Protein AF-A0A8C7WWB5-F1 (afdb_monomer_lite)

pLDDT: mean 74.17, std 16.24, range [37.16, 93.19]

Secondary structure (DSSP, 8-state):
-HHHHHHHHHHHHHHHHHHTT---------PPPPPPB-S-HHHHHHHHHHHHHHHHH-TTT--SHHHHHHHHHHTB-TTHHHHHHHS-TTTHHHHHHHTT--

Structure (mmCIF, N/CA/C/O backbone):
data_AF-A0A8C7WWB5-F1
#
_entry.id   AF-A0A8C7WWB5-F1
#
loop_
_atom_site.group_PDB
_atom_site.id
_atom_site.type_symbol
_atom_site.label_atom_id
_atom_site.label_alt_id
_atom_site.label_comp_id
_atom_site.label_asym_id
_atom_site.label_entity_id
_atom_site.label_seq_id
_atom_site.pdbx_PDB_ins_code
_atom_site.Cartn_x
_atom_site.Cartn_y
_atom_site.Cartn_z
_atom_site.occupancy
_atom_site.B_iso_or_equiv
_atom_site.auth_seq_id
_atom_site.auth_comp_id
_atom_site.auth_asym_id
_atom_site.auth_atom_id
_atom_site.pdbx_PDB_model_num
ATOM 1 N N . MET A 1 1 ? -37.464 -10.534 48.872 1.00 60.44 1 MET A N 1
ATOM 2 C CA . MET A 1 1 ? -36.046 -10.097 48.835 1.00 60.44 1 MET A CA 1
ATOM 3 C C . MET A 1 1 ? -35.096 -11.076 48.127 1.00 60.44 1 MET A C 1
ATOM 5 O O . MET A 1 1 ? -34.236 -10.594 47.408 1.00 60.44 1 MET A O 1
ATOM 9 N N . ARG A 1 2 ? -35.239 -12.413 48.230 1.00 60.88 2 ARG A N 1
ATOM 10 C CA . ARG A 1 2 ? -34.311 -13.377 47.576 1.00 60.88 2 ARG A CA 1
ATOM 11 C C . ARG A 1 2 ? -34.266 -13.339 46.037 1.00 60.88 2 ARG A C 1
ATOM 13 O O . ARG A 1 2 ? -33.195 -13.498 45.470 1.00 60.88 2 ARG A O 1
ATOM 20 N N . GLY A 1 3 ? -35.393 -13.101 45.361 1.00 67.06 3 GLY A N 1
ATOM 21 C CA . GLY A 1 3 ? -35.435 -13.086 43.888 1.00 67.06 3 GLY A CA 1
ATOM 22 C C . GLY A 1 3 ? -34.669 -11.923 43.244 1.00 67.06 3 GLY A C 1
ATOM 23 O O . GLY A 1 3 ? -34.149 -12.061 42.143 1.00 67.06 3 GLY A O 1
ATOM 24 N N . PHE A 1 4 ? -34.540 -10.799 43.954 1.00 71.19 4 PHE A N 1
ATOM 25 C CA . PHE A 1 4 ? -33.866 -9.604 43.441 1.00 71.19 4 PHE A CA 1
ATOM 26 C C . PHE A 1 4 ? -32.343 -9.800 43.351 1.00 71.19 4 PHE A C 1
ATOM 28 O O . PHE A 1 4 ? -31.716 -9.419 42.367 1.00 71.19 4 PHE A O 1
ATOM 35 N N . VAL A 1 5 ? -31.763 -10.478 44.346 1.00 76.88 5 VAL A N 1
ATOM 36 C CA . VAL A 1 5 ? -30.324 -10.784 44.404 1.00 76.88 5 VAL A CA 1
ATOM 37 C C . VAL A 1 5 ? -29.920 -11.762 43.296 1.00 76.88 5 VAL A C 1
ATOM 39 O O . VAL A 1 5 ? -28.905 -11.562 42.638 1.00 76.88 5 VAL A O 1
ATOM 42 N N . SER A 1 6 ? -30.757 -12.765 43.010 1.00 81.75 6 SER A N 1
ATOM 43 C CA . SER A 1 6 ? -30.505 -13.728 41.929 1.00 81.75 6 SER A CA 1
ATOM 44 C C . SER A 1 6 ? -30.537 -13.082 40.537 1.00 81.75 6 SER A C 1
ATOM 46 O O . SER A 1 6 ? -29.740 -13.453 39.678 1.00 81.75 6 SER A O 1
ATOM 48 N N . GLY A 1 7 ? -31.426 -12.106 40.311 1.00 85.00 7 GLY A N 1
ATOM 49 C CA . GLY A 1 7 ? -31.510 -11.383 39.036 1.00 85.00 7 GLY A CA 1
ATOM 50 C C . GLY A 1 7 ? -30.290 -10.496 38.769 1.00 85.00 7 GLY A C 1
ATOM 51 O O . GLY A 1 7 ? -29.777 -10.464 37.652 1.00 85.00 7 GLY A O 1
ATOM 52 N N . MET A 1 8 ? -29.777 -9.834 39.811 1.00 89.12 8 MET A N 1
ATOM 53 C CA . MET A 1 8 ? -28.539 -9.045 39.744 1.00 89.12 8 MET A CA 1
ATOM 54 C C . MET A 1 8 ? -27.314 -9.922 39.448 1.00 89.12 8 MET A C 1
ATOM 56 O O . MET A 1 8 ? -26.496 -9.562 38.605 1.00 89.12 8 MET A O 1
ATOM 60 N N . GLN A 1 9 ? -27.227 -11.101 40.074 1.00 84.88 9 GLN A N 1
ATOM 61 C CA . GLN A 1 9 ? -26.142 -12.060 39.838 1.00 84.88 9 GLN A CA 1
ATOM 62 C C . GLN A 1 9 ? -26.129 -12.555 38.384 1.00 84.88 9 GLN A C 1
ATOM 64 O O . GLN A 1 9 ? -25.079 -12.653 37.753 1.00 84.88 9 GLN A O 1
ATOM 69 N N . GLN A 1 10 ? -27.314 -12.825 37.831 1.00 90.88 10 GLN A N 1
ATOM 70 C CA . GLN A 1 10 ? -27.466 -13.267 36.449 1.00 90.88 10 GLN A CA 1
ATOM 71 C C . GLN A 1 10 ? -27.108 -12.161 35.445 1.00 90.88 10 GLN A C 1
ATOM 73 O O . GLN A 1 10 ? -26.539 -12.443 34.393 1.00 90.88 10 GLN A O 1
ATOM 78 N N . LEU A 1 11 ? -27.413 -10.898 35.759 1.00 87.00 11 LEU A N 1
ATOM 79 C CA . LEU A 1 11 ? -26.985 -9.755 34.948 1.00 87.00 11 LEU A CA 1
ATOM 80 C C . LEU A 1 11 ? -25.463 -9.592 34.956 1.00 87.00 11 LEU A C 1
ATOM 82 O O . LEU A 1 11 ? -24.880 -9.383 33.896 1.00 87.00 11 LEU A O 1
ATOM 86 N N . GLN A 1 12 ? -24.825 -9.739 36.118 1.00 85.62 12 GLN A N 1
ATOM 87 C CA . GLN A 1 12 ? -23.366 -9.681 36.231 1.00 85.62 12 GLN A CA 1
ATOM 88 C C . GLN A 1 12 ? -22.680 -10.788 35.423 1.00 85.62 12 GLN A C 1
ATOM 90 O O . GLN A 1 12 ? -21.731 -10.497 34.702 1.00 85.62 12 GLN A O 1
ATOM 95 N N . ASP A 1 13 ? -23.193 -12.021 35.468 1.00 89.50 13 ASP A N 1
ATOM 96 C CA . ASP A 1 13 ? -22.669 -13.137 34.664 1.00 89.50 13 ASP A CA 1
ATOM 97 C C . ASP A 1 13 ? -22.825 -12.893 33.152 1.00 89.50 13 ASP A C 1
ATOM 99 O O . ASP A 1 13 ? -21.940 -13.180 32.348 1.00 89.50 13 ASP A O 1
ATOM 103 N N . ARG A 1 14 ? -23.941 -12.287 32.735 1.00 85.69 14 ARG A N 1
ATOM 104 C CA . ARG A 1 14 ? -24.141 -11.931 31.324 1.00 85.69 14 ARG A CA 1
ATOM 105 C C . ARG A 1 14 ? -23.202 -10.822 30.858 1.00 85.69 14 ARG A C 1
ATOM 107 O O . ARG A 1 14 ? -22.730 -10.892 29.726 1.00 85.69 14 ARG A O 1
ATOM 114 N N . LEU A 1 15 ? -22.946 -9.816 31.695 1.00 82.88 15 LEU A N 1
ATOM 115 C CA . LEU A 1 15 ? -22.024 -8.726 31.371 1.00 82.88 15 LEU A CA 1
ATOM 116 C C . LEU A 1 15 ? -20.577 -9.222 31.303 1.00 82.88 15 LEU A C 1
ATOM 118 O O . LEU A 1 15 ? -19.899 -8.928 30.325 1.00 82.88 15 LEU A O 1
ATOM 122 N N . SER A 1 16 ? -20.137 -10.054 32.249 1.00 83.12 16 SER A N 1
ATOM 123 C CA . SER A 1 16 ? -18.782 -10.620 32.236 1.00 83.12 16 SER A CA 1
ATOM 124 C C . SER A 1 16 ? -18.533 -11.520 31.021 1.00 83.12 16 SER A C 1
ATOM 126 O O . SER A 1 16 ? -17.459 -11.478 30.419 1.00 83.12 16 SER A O 1
ATOM 128 N N . ARG A 1 17 ? -19.544 -12.293 30.598 1.00 78.75 17 ARG A N 1
ATOM 129 C CA . ARG A 1 17 ? -19.480 -13.084 29.361 1.00 78.75 17 ARG A CA 1
ATOM 130 C C . ARG A 1 17 ? -19.419 -12.219 28.110 1.00 78.75 17 ARG A C 1
ATOM 132 O O . ARG A 1 17 ? -18.773 -12.630 27.155 1.00 78.75 17 ARG A O 1
ATOM 139 N N . LEU A 1 18 ? -20.075 -11.059 28.094 1.00 74.00 18 LEU A N 1
ATOM 140 C CA . LEU A 1 18 ? -19.958 -10.115 26.984 1.00 74.00 18 LEU A CA 1
ATOM 141 C C . LEU A 1 18 ? -18.563 -9.494 26.961 1.00 74.00 18 LEU A C 1
ATOM 143 O O . LEU A 1 18 ? -17.915 -9.559 25.926 1.00 74.00 18 LEU A O 1
ATOM 147 N N . GLU A 1 19 ? -18.054 -9.013 28.098 1.00 72.00 19 GLU A N 1
ATOM 148 C CA . GLU A 1 19 ? -16.706 -8.437 28.216 1.00 72.00 19 GLU A CA 1
ATOM 149 C C . GLU A 1 19 ? -15.602 -9.401 27.740 1.00 72.00 19 GLU A C 1
ATOM 151 O O . GLU A 1 19 ? -14.668 -8.976 27.063 1.00 72.00 19 GLU A O 1
ATOM 156 N N . HIS A 1 20 ? -15.744 -10.709 27.988 1.00 63.50 20 HIS A N 1
ATOM 157 C CA . HIS A 1 20 ? -14.803 -11.736 27.513 1.00 63.50 20 HIS A CA 1
ATOM 158 C C . HIS A 1 20 ? -14.891 -12.073 26.012 1.00 63.50 20 HIS A C 1
ATOM 160 O O . HIS A 1 20 ? -14.013 -12.760 25.495 1.00 63.50 20 HIS A O 1
ATOM 166 N N . VAL A 1 21 ? -15.922 -11.619 25.294 1.00 59.44 21 VAL A N 1
ATOM 167 C CA . VAL A 1 21 ? -16.100 -11.890 23.852 1.00 59.44 21 VAL A CA 1
ATOM 168 C C . VAL A 1 21 ? -15.423 -10.818 22.976 1.00 59.44 21 VAL A C 1
ATOM 170 O O . VAL A 1 21 ? -15.315 -10.987 21.763 1.00 59.44 21 VAL A O 1
ATOM 173 N N . HIS A 1 22 ? -14.898 -9.735 23.563 1.00 55.75 22 HIS A N 1
ATOM 174 C CA . HIS A 1 22 ? -14.409 -8.567 22.815 1.00 55.75 22 HIS A CA 1
ATOM 175 C C . HIS A 1 22 ? -12.935 -8.581 22.390 1.00 55.75 22 HIS A C 1
ATOM 177 O O . HIS A 1 22 ? -12.472 -7.602 21.811 1.00 55.75 22 HIS A O 1
ATOM 183 N N . SER A 1 23 ? -12.199 -9.674 22.565 1.00 53.03 23 SER A N 1
ATOM 184 C CA . SER A 1 23 ? -10.898 -9.846 21.908 1.00 53.03 23 SER A CA 1
ATOM 185 C C . SER A 1 23 ? -11.023 -10.784 20.712 1.00 53.03 23 SER A C 1
ATOM 187 O O . SER A 1 23 ? -10.335 -11.798 20.613 1.00 53.03 23 SER A O 1
ATOM 189 N N . SER A 1 24 ? -11.907 -10.453 19.762 1.00 52.66 24 SER A N 1
ATOM 190 C CA . SER A 1 24 ? -11.788 -11.052 18.432 1.00 52.66 24 SER A CA 1
ATOM 191 C C . SER A 1 24 ? -10.376 -10.737 17.929 1.00 52.66 24 SER A C 1
ATOM 193 O O . SER A 1 24 ? -10.053 -9.546 17.851 1.00 52.66 24 SER A O 1
ATOM 195 N N . PRO A 1 25 ? -9.526 -11.736 17.623 1.00 56.50 25 PRO A N 1
ATOM 196 C CA . PRO A 1 25 ? -8.205 -11.456 17.091 1.00 56.50 25 PRO A CA 1
ATOM 197 C C . PRO A 1 25 ? -8.399 -10.598 15.850 1.00 56.50 25 PRO A C 1
ATOM 199 O O . PRO A 1 25 ? -9.181 -10.953 14.961 1.00 56.50 25 PRO A O 1
ATOM 202 N N . THR A 1 26 ? -7.751 -9.435 15.829 1.00 59.03 26 THR A N 1
ATOM 203 C CA . THR A 1 26 ? -7.706 -8.572 14.655 1.00 59.03 26 THR A CA 1
ATOM 204 C C . THR A 1 26 ? -7.249 -9.462 13.509 1.00 59.03 26 THR A C 1
ATOM 206 O O . THR A 1 26 ? -6.141 -9.996 13.549 1.00 59.03 26 THR A O 1
ATOM 209 N N . ARG A 1 27 ? -8.153 -9.765 12.569 1.00 61.44 27 ARG A N 1
ATOM 210 C CA . ARG A 1 27 ? -7.890 -10.734 11.501 1.00 61.44 27 ARG A CA 1
ATOM 211 C C . ARG A 1 27 ? -6.858 -10.125 10.564 1.00 61.44 27 ARG A C 1
ATOM 213 O O . ARG A 1 27 ? -7.223 -9.443 9.618 1.00 61.44 27 ARG A O 1
ATOM 220 N N . HIS A 1 28 ? -5.588 -10.355 10.868 1.00 66.56 28 HIS A N 1
ATOM 221 C CA . HIS A 1 28 ? -4.490 -9.999 9.995 1.00 66.56 28 HIS A CA 1
ATOM 222 C C . HIS A 1 28 ? -4.434 -11.016 8.857 1.00 66.56 28 HIS A C 1
ATOM 224 O O . HIS A 1 28 ? -4.270 -12.219 9.084 1.00 66.56 28 HIS A O 1
ATOM 230 N N . THR A 1 29 ? -4.602 -10.541 7.629 1.00 77.69 29 THR A N 1
ATOM 231 C CA . THR A 1 29 ? -4.436 -11.373 6.441 1.00 77.69 29 THR A CA 1
ATOM 232 C C . THR A 1 29 ? -2.966 -11.332 6.055 1.00 77.69 29 THR A C 1
ATOM 234 O O . THR A 1 29 ? -2.449 -10.288 5.657 1.00 77.69 29 THR A O 1
ATOM 237 N N . GLN A 1 30 ? -2.279 -12.472 6.168 1.00 76.19 30 GLN A N 1
ATOM 238 C CA . GLN A 1 30 ? -0.903 -12.590 5.690 1.00 76.19 30 GLN A CA 1
ATOM 239 C C . GLN A 1 30 ? -0.886 -12.565 4.160 1.00 76.19 30 GLN A C 1
ATOM 241 O O . GLN A 1 30 ? 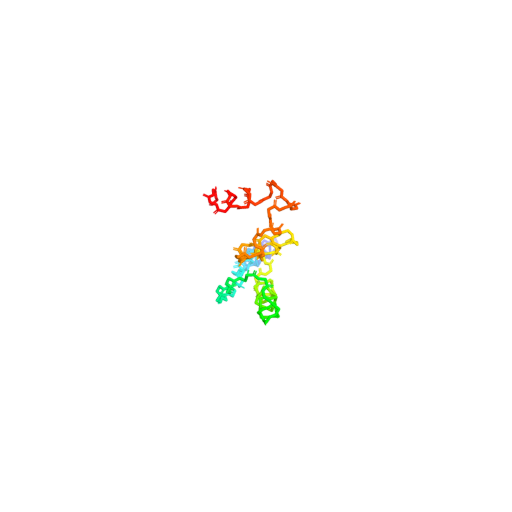-1.127 -13.571 3.496 1.00 76.19 30 GLN A O 1
ATOM 246 N N . LEU A 1 31 ? -0.625 -11.384 3.609 1.00 80.50 31 LEU A N 1
ATOM 247 C CA . LEU A 1 31 ? -0.360 -11.181 2.192 1.00 80.50 31 LEU A CA 1
ATOM 248 C C . LEU A 1 31 ? 1.142 -11.335 1.924 1.00 80.50 31 LEU A C 1
ATOM 250 O O . LEU A 1 31 ? 1.972 -11.044 2.787 1.00 80.50 31 LEU A O 1
ATOM 254 N N . GLY A 1 32 ? 1.500 -11.764 0.712 1.00 78.81 32 GLY A N 1
ATOM 255 C CA . GLY A 1 32 ? 2.894 -11.760 0.267 1.00 78.81 32 GLY A CA 1
ATOM 256 C C . GLY A 1 32 ? 3.495 -10.352 0.327 1.00 78.81 32 GLY A C 1
ATOM 257 O O . GLY A 1 32 ? 2.789 -9.354 0.159 1.00 78.81 32 GLY A O 1
ATOM 258 N N . HIS A 1 33 ? 4.800 -10.266 0.582 1.00 74.81 33 HIS A N 1
ATOM 259 C CA . HIS A 1 33 ? 5.510 -8.989 0.610 1.00 74.81 33 HIS A CA 1
ATOM 260 C C . HIS A 1 33 ? 5.456 -8.336 -0.787 1.00 74.81 33 HIS A C 1
ATOM 262 O O . HIS A 1 33 ? 5.685 -9.043 -1.772 1.00 74.81 33 HIS A O 1
ATOM 268 N N . PRO A 1 34 ? 5.149 -7.029 -0.901 1.00 80.25 34 PRO A N 1
ATOM 269 C CA . PRO A 1 34 ? 5.248 -6.320 -2.169 1.00 80.25 34 PRO A CA 1
ATOM 270 C C . PRO A 1 34 ? 6.637 -6.479 -2.792 1.00 80.25 34 PRO A C 1
ATOM 272 O O . PRO A 1 34 ? 7.651 -6.537 -2.092 1.00 80.25 34 PRO A O 1
ATOM 275 N N . GLU A 1 35 ? 6.691 -6.523 -4.118 1.00 82.56 35 GLU A N 1
ATOM 276 C CA . GLU A 1 35 ? 7.960 -6.527 -4.836 1.00 82.56 35 GLU A CA 1
ATOM 277 C C . GLU A 1 35 ? 8.660 -5.165 -4.706 1.00 82.56 35 GLU A C 1
ATOM 279 O O . GLU A 1 35 ? 8.025 -4.113 -4.577 1.00 82.56 35 GLU A O 1
ATOM 284 N N . SER A 1 36 ? 9.993 -5.181 -4.717 1.00 84.25 36 SER A N 1
ATOM 285 C CA . SER A 1 36 ? 10.791 -3.956 -4.724 1.00 84.25 36 SER A CA 1
ATOM 286 C C . SER A 1 36 ? 10.516 -3.142 -5.991 1.00 84.25 36 SER A C 1
ATOM 288 O O . SER A 1 36 ? 10.705 -3.642 -7.093 1.00 84.25 36 SER A O 1
ATOM 290 N N . PHE A 1 37 ? 10.144 -1.869 -5.844 1.00 84.00 37 PHE A N 1
ATOM 291 C CA . PHE A 1 37 ? 9.743 -1.007 -6.958 1.00 84.00 37 PHE A CA 1
ATOM 292 C C . PHE A 1 37 ? 10.800 0.058 -7.265 1.00 84.00 37 PHE A C 1
ATOM 294 O O . PHE A 1 37 ? 11.072 0.940 -6.449 1.00 84.00 37 PHE A O 1
ATOM 301 N N . ASP A 1 38 ? 11.417 0.005 -8.443 1.00 83.44 38 ASP A N 1
ATOM 302 C CA . ASP A 1 38 ? 12.522 0.896 -8.819 1.00 83.44 38 ASP A CA 1
ATOM 303 C C . ASP A 1 38 ? 12.075 2.227 -9.463 1.00 83.44 38 ASP A C 1
ATOM 305 O O . ASP A 1 38 ? 12.898 3.140 -9.637 1.00 83.44 38 ASP A O 1
ATOM 309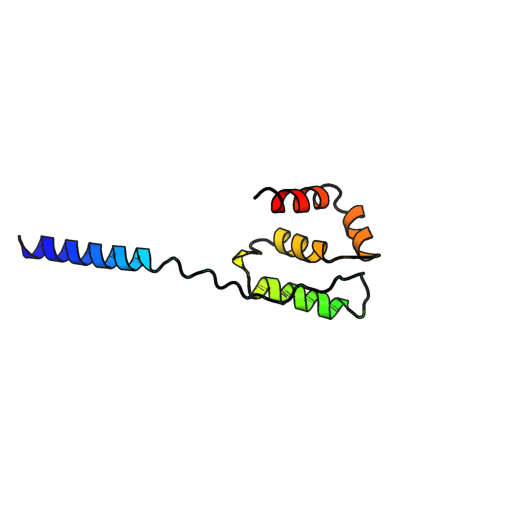 N N . GLY A 1 39 ? 10.776 2.353 -9.765 1.00 79.25 39 GLY A N 1
ATOM 310 C CA . GLY A 1 39 ? 10.163 3.509 -10.418 1.00 79.25 39 GLY A CA 1
ATOM 311 C C . GLY A 1 39 ? 9.784 3.310 -11.893 1.00 79.25 39 GLY A C 1
ATOM 312 O O . GLY A 1 39 ? 9.462 4.301 -12.550 1.00 79.25 39 GLY A O 1
ATOM 313 N N . THR A 1 40 ? 9.840 2.094 -12.446 1.00 82.25 40 THR A N 1
ATOM 314 C CA . THR A 1 40 ? 9.392 1.798 -13.822 1.00 82.25 40 THR A CA 1
ATOM 315 C C . THR A 1 40 ? 7.884 2.012 -14.012 1.00 82.25 40 THR A C 1
ATOM 317 O O . THR A 1 40 ? 7.059 1.778 -13.132 1.00 82.25 40 THR A O 1
ATOM 320 N N . ALA A 1 41 ? 7.480 2.458 -15.205 1.00 81.12 41 ALA A N 1
ATOM 321 C CA . ALA A 1 41 ? 6.058 2.609 -15.529 1.00 81.12 41 ALA A CA 1
ATOM 322 C C . ALA A 1 41 ? 5.336 1.255 -15.670 1.00 81.12 41 ALA A C 1
ATOM 324 O O . ALA A 1 41 ? 4.126 1.180 -15.453 1.00 81.12 41 ALA A O 1
ATOM 325 N N . GLU A 1 42 ? 6.081 0.211 -16.036 1.00 83.56 42 GLU A N 1
ATOM 326 C CA . GLU A 1 42 ? 5.594 -1.157 -16.221 1.00 83.56 42 GLU A CA 1
ATOM 327 C C . GLU A 1 42 ? 5.053 -1.739 -14.908 1.00 83.56 42 GLU A C 1
ATOM 329 O O . GLU A 1 42 ? 3.905 -2.184 -14.862 1.00 83.56 42 GLU A O 1
ATOM 334 N N . ASP A 1 43 ? 5.805 -1.579 -13.814 1.00 82.69 43 ASP A N 1
ATOM 335 C CA . ASP A 1 43 ? 5.483 -2.200 -12.523 1.00 82.69 43 ASP A CA 1
ATOM 336 C C . ASP A 1 43 ? 4.657 -1.297 -11.596 1.00 82.69 43 ASP A C 1
ATOM 338 O O . ASP A 1 43 ? 4.117 -1.748 -10.585 1.00 82.69 43 ASP A O 1
ATOM 342 N N . CYS A 1 44 ? 4.493 -0.017 -11.951 1.00 86.06 44 CYS A N 1
ATOM 343 C CA . CYS A 1 44 ? 3.814 0.986 -11.127 1.00 86.06 44 CYS A CA 1
ATOM 344 C C . CYS A 1 44 ? 2.394 0.559 -10.711 1.00 86.06 44 CYS A C 1
ATOM 346 O O . CYS A 1 44 ? 2.014 0.667 -9.542 1.00 86.06 44 CYS A O 1
ATOM 348 N N . ARG A 1 45 ? 1.601 0.024 -11.651 1.00 89.25 45 ARG A N 1
ATOM 349 C CA . ARG A 1 45 ? 0.231 -0.433 -11.356 1.00 89.25 45 ARG A CA 1
ATOM 350 C C . ARG A 1 45 ? 0.214 -1.628 -10.407 1.00 89.25 45 ARG A C 1
ATOM 352 O O . ARG A 1 45 ? -0.604 -1.651 -9.485 1.00 89.25 45 ARG A O 1
ATOM 359 N N . SER A 1 46 ? 1.103 -2.592 -10.620 1.00 89.19 46 SER A N 1
ATOM 360 C CA . SER A 1 46 ? 1.225 -3.789 -9.783 1.00 89.19 46 SER A CA 1
ATOM 361 C C . SER A 1 46 ? 1.643 -3.415 -8.362 1.00 89.19 46 SER A C 1
ATOM 363 O O . SER A 1 46 ? 0.999 -3.833 -7.400 1.00 89.19 46 SER A O 1
ATOM 365 N N . PHE A 1 47 ? 2.630 -2.525 -8.228 1.00 90.06 47 PHE A N 1
ATOM 366 C CA . PHE A 1 47 ? 3.086 -2.000 -6.945 1.00 90.06 47 PHE A CA 1
ATOM 367 C C . PHE A 1 47 ? 1.966 -1.290 -6.164 1.00 90.06 47 PHE A C 1
ATOM 369 O O . PHE A 1 47 ? 1.701 -1.626 -5.010 1.00 90.06 47 PHE A O 1
ATOM 376 N N . ILE A 1 48 ? 1.247 -0.353 -6.799 1.00 90.75 48 ILE A N 1
ATOM 377 C CA . ILE A 1 48 ? 0.137 0.376 -6.157 1.00 90.75 48 ILE A CA 1
ATOM 378 C C . ILE A 1 48 ? -0.979 -0.582 -5.725 1.00 90.75 48 ILE A C 1
ATOM 380 O O . ILE A 1 48 ? -1.535 -0.435 -4.635 1.00 90.75 48 ILE A O 1
ATOM 384 N N . THR A 1 49 ? -1.309 -1.561 -6.569 1.00 92.44 49 THR A N 1
ATOM 385 C CA . THR A 1 49 ? -2.343 -2.561 -6.267 1.00 92.44 49 THR A CA 1
ATOM 386 C C . THR A 1 49 ? -1.944 -3.411 -5.065 1.00 92.44 49 THR A C 1
ATOM 388 O O . THR A 1 49 ? -2.753 -3.600 -4.159 1.00 92.44 49 THR A O 1
ATOM 391 N N . SER A 1 50 ? -0.683 -3.846 -5.004 1.00 91.62 50 SER A N 1
ATOM 392 C CA . SER A 1 50 ? -0.153 -4.583 -3.856 1.00 91.62 50 SER A CA 1
ATOM 393 C C . SER A 1 50 ? -0.250 -3.760 -2.570 1.00 91.62 50 SER A C 1
ATOM 395 O O . SER A 1 50 ? -0.768 -4.255 -1.573 1.00 91.62 50 SER A O 1
ATOM 397 N N . CYS A 1 51 ? 0.172 -2.491 -2.583 1.00 92.12 51 CYS A N 1
ATOM 398 C CA . CYS A 1 51 ? 0.049 -1.608 -1.418 1.00 92.12 51 CYS A CA 1
ATOM 399 C C . CYS A 1 51 ? -1.406 -1.478 -0.939 1.00 92.12 51 CYS A C 1
ATOM 401 O O . CYS A 1 51 ? -1.665 -1.586 0.256 1.00 92.12 51 CYS A O 1
ATOM 403 N N . ARG A 1 52 ? -2.366 -1.311 -1.860 1.00 92.69 52 ARG A N 1
ATOM 404 C CA . ARG A 1 52 ? -3.794 -1.225 -1.510 1.00 92.69 52 ARG A CA 1
ATOM 405 C C . ARG A 1 52 ? -4.299 -2.473 -0.802 1.00 92.69 52 ARG A C 1
ATOM 407 O O . ARG A 1 52 ? -4.942 -2.335 0.229 1.00 92.69 52 ARG A O 1
ATOM 414 N N . PHE A 1 53 ? -3.955 -3.667 -1.284 1.00 93.19 53 PHE A N 1
ATOM 415 C CA . PHE A 1 53 ? -4.360 -4.893 -0.597 1.00 93.19 53 PHE A CA 1
ATOM 416 C C . PHE A 1 53 ? -3.817 -4.963 0.832 1.00 93.19 53 PHE A C 1
ATOM 418 O O . PHE A 1 53 ? -4.566 -5.283 1.748 1.00 93.19 53 PHE A O 1
ATOM 425 N N . HIS A 1 54 ? -2.558 -4.593 1.062 1.00 91.38 54 HIS A N 1
ATOM 426 C CA . HIS A 1 54 ? -2.025 -4.538 2.428 1.00 91.38 54 HIS A CA 1
ATOM 427 C C . HIS A 1 54 ? -2.824 -3.587 3.326 1.00 91.38 54 HIS A C 1
ATOM 429 O O . HIS A 1 54 ? -3.124 -3.936 4.465 1.00 91.38 54 HIS A O 1
ATOM 435 N N . PHE A 1 55 ? -3.254 -2.436 2.810 1.00 91.69 55 PHE A N 1
ATOM 436 C CA . PHE A 1 55 ? -4.044 -1.472 3.582 1.00 91.69 55 PHE A CA 1
ATOM 437 C C . PHE A 1 55 ? -5.482 -1.936 3.833 1.00 91.69 55 PHE A C 1
ATOM 439 O O . PHE A 1 55 ? -5.988 -1.782 4.943 1.00 91.69 55 PHE A O 1
ATOM 446 N N . ASP A 1 56 ? -6.128 -2.509 2.819 1.00 91.44 56 ASP A N 1
ATOM 447 C CA . ASP A 1 56 ? -7.533 -2.916 2.877 1.00 91.44 56 ASP A CA 1
ATOM 448 C C . ASP A 1 56 ? -7.731 -4.140 3.776 1.00 91.44 56 ASP A C 1
ATOM 450 O O . ASP A 1 56 ? -8.722 -4.233 4.502 1.00 91.44 56 ASP A O 1
ATOM 454 N N . PHE A 1 57 ? -6.780 -5.078 3.752 1.00 89.31 57 PHE A N 1
ATOM 455 C CA . PHE A 1 57 ? -6.871 -6.312 4.527 1.00 89.31 57 PHE A CA 1
ATOM 456 C C . PHE A 1 57 ? -6.297 -6.192 5.942 1.00 89.31 57 PHE A C 1
ATOM 458 O O . PHE A 1 57 ? -6.699 -6.970 6.807 1.00 89.31 57 PHE A O 1
ATOM 465 N N . ASN A 1 58 ? -5.417 -5.215 6.199 1.00 89.00 58 ASN A N 1
ATOM 466 C CA . ASN A 1 58 ? -4.775 -5.009 7.502 1.00 89.00 58 ASN A CA 1
ATOM 467 C C . ASN A 1 58 ? -4.928 -3.558 8.010 1.00 89.00 58 ASN A C 1
ATOM 469 O O . ASN A 1 58 ? -3.942 -2.920 8.382 1.00 89.00 58 ASN A O 1
ATOM 473 N N . PRO A 1 59 ? -6.156 -3.005 8.079 1.00 88.38 59 PRO A N 1
ATOM 474 C CA . PRO A 1 59 ? -6.373 -1.585 8.374 1.00 88.38 59 PRO A CA 1
ATOM 475 C C . PRO A 1 59 ? -5.861 -1.157 9.758 1.00 88.38 59 PRO A C 1
ATOM 477 O O . PRO A 1 59 ? -5.509 0.004 9.951 1.00 88.38 59 PRO A O 1
ATOM 480 N N . SER A 1 60 ? -5.781 -2.084 10.719 1.00 87.88 60 SER A N 1
ATOM 481 C CA . SER A 1 60 ? -5.214 -1.823 12.048 1.00 87.88 60 SER A CA 1
ATOM 482 C C . SER A 1 60 ? -3.708 -1.558 12.034 1.00 87.88 60 SER A C 1
ATOM 484 O O . SER A 1 60 ? -3.221 -0.871 12.926 1.00 87.88 60 SER A O 1
ATOM 486 N N . GLU A 1 61 ? -2.973 -2.089 11.051 1.00 85.81 61 GLU A N 1
ATOM 487 C CA . GLU A 1 61 ? -1.534 -1.825 10.882 1.00 85.81 61 GLU A CA 1
ATOM 488 C C . GLU A 1 61 ? -1.271 -0.501 10.168 1.00 85.81 61 GLU A C 1
ATOM 490 O O . GLU A 1 61 ? -0.203 0.094 10.313 1.00 85.81 61 GLU A O 1
ATOM 495 N N . PHE A 1 62 ? -2.277 -0.002 9.446 1.00 90.00 62 PHE A N 1
ATOM 496 C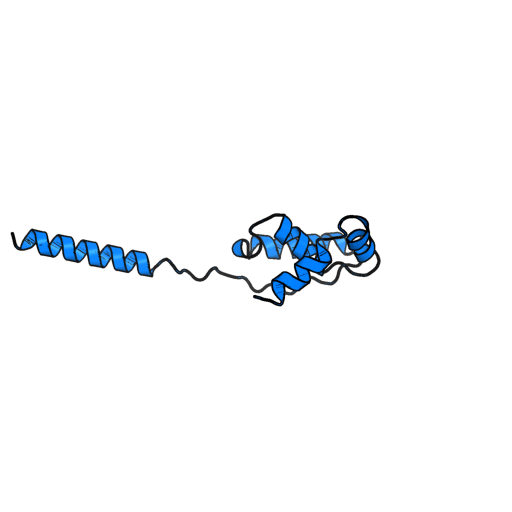 CA . PHE A 1 62 ? -2.193 1.222 8.663 1.00 90.00 62 PHE A CA 1
ATOM 497 C C . PHE A 1 62 ? -3.223 2.281 9.099 1.00 90.00 62 PHE A C 1
ATOM 499 O O . PHE A 1 62 ? -4.000 2.763 8.264 1.00 90.00 62 PHE A O 1
ATOM 506 N N . PRO A 1 63 ? -3.248 2.685 10.388 1.00 87.56 63 PRO A N 1
ATOM 507 C CA . PRO A 1 63 ? -4.272 3.581 10.929 1.00 87.56 63 PRO A CA 1
ATOM 508 C C . PRO A 1 63 ? -4.169 5.021 10.403 1.00 87.56 63 PRO A C 1
ATOM 510 O O . PRO A 1 63 ? -5.066 5.828 10.638 1.00 87.56 63 PRO A O 1
ATOM 513 N N . SER A 1 64 ? -3.076 5.372 9.720 1.00 89.31 64 SER A N 1
ATOM 514 C CA . SER A 1 64 ? -2.821 6.722 9.218 1.00 89.31 64 SER A CA 1
ATOM 515 C C . SER A 1 64 ? -2.240 6.719 7.807 1.00 89.31 64 SER A C 1
ATOM 517 O O . SER A 1 64 ? -1.530 5.795 7.407 1.00 89.31 64 SER A O 1
ATOM 519 N N . GLU A 1 65 ? -2.459 7.795 7.054 1.00 87.56 65 GLU A N 1
ATOM 520 C CA . GLU A 1 65 ? -1.835 7.952 5.734 1.00 87.56 65 GLU A CA 1
ATOM 521 C C . GLU A 1 65 ? -0.301 7.929 5.827 1.00 87.56 65 GLU A C 1
ATOM 523 O O . GLU A 1 65 ? 0.370 7.397 4.947 1.00 87.56 65 GLU A O 1
ATOM 528 N N . GLN A 1 66 ? 0.271 8.406 6.937 1.00 86.19 66 GLN A N 1
ATOM 529 C CA . GLN A 1 66 ? 1.710 8.348 7.189 1.00 86.19 66 GLN A CA 1
ATOM 530 C C . GLN A 1 66 ? 2.220 6.904 7.266 1.00 86.19 66 GLN A C 1
ATOM 532 O O . GLN A 1 66 ? 3.270 6.608 6.702 1.00 86.19 66 GLN A O 1
ATOM 537 N N . SER A 1 67 ? 1.482 5.996 7.916 1.00 86.50 67 SER A N 1
ATOM 538 C CA . SER A 1 67 ? 1.850 4.573 7.986 1.00 86.50 67 SER A CA 1
ATOM 539 C C . SER A 1 67 ? 1.789 3.883 6.615 1.00 86.50 67 SER A C 1
ATOM 541 O O . SER A 1 67 ? 2.704 3.140 6.261 1.00 86.50 67 SER A O 1
ATOM 543 N N . LYS A 1 68 ? 0.789 4.219 5.787 1.00 88.31 68 LYS A N 1
ATOM 544 C CA . LYS A 1 68 ? 0.661 3.730 4.402 1.00 88.31 68 LYS A CA 1
ATOM 545 C C . LYS A 1 68 ? 1.804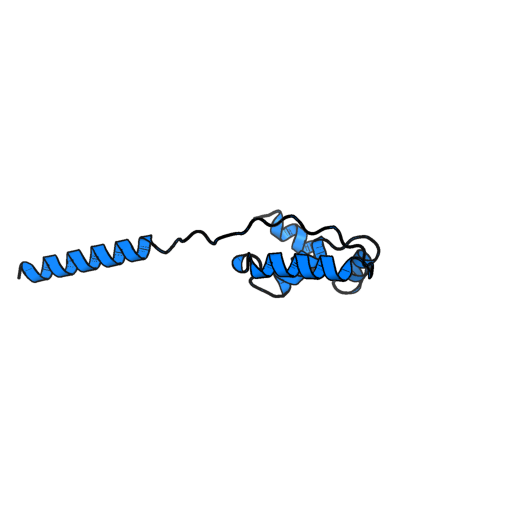 4.213 3.512 1.00 88.31 68 LYS A C 1
ATOM 547 O O . LYS A 1 68 ? 2.398 3.434 2.767 1.00 88.31 68 LYS A O 1
ATOM 552 N N . VAL A 1 69 ? 2.146 5.499 3.614 1.00 88.31 69 VAL A N 1
ATOM 553 C CA . VAL A 1 69 ? 3.274 6.094 2.885 1.00 88.31 69 VAL A CA 1
ATOM 554 C C . VAL A 1 69 ? 4.591 5.468 3.340 1.00 88.31 69 VAL A C 1
ATOM 556 O O . VAL A 1 69 ? 5.387 5.060 2.499 1.00 88.31 69 VAL A O 1
ATOM 559 N N . ALA A 1 70 ? 4.816 5.329 4.649 1.00 86.00 70 ALA A N 1
ATOM 560 C CA . ALA A 1 70 ? 6.016 4.699 5.198 1.00 86.00 70 ALA A CA 1
ATOM 561 C C . ALA A 1 70 ? 6.200 3.262 4.687 1.00 86.00 70 ALA A C 1
ATOM 563 O O . ALA A 1 70 ? 7.307 2.888 4.288 1.00 86.00 70 ALA A O 1
ATOM 564 N N . PHE A 1 71 ? 5.114 2.487 4.642 1.00 89.38 71 PHE A N 1
ATOM 565 C CA . PHE A 1 71 ? 5.108 1.155 4.054 1.00 89.38 71 PHE A CA 1
ATOM 566 C C . PHE A 1 71 ? 5.548 1.205 2.595 1.00 89.38 71 PHE A C 1
ATOM 568 O O . PHE A 1 71 ? 6.604 0.670 2.283 1.00 89.38 71 PHE A O 1
ATOM 575 N N . ALA A 1 72 ? 4.838 1.932 1.726 1.00 89.06 72 ALA A N 1
ATOM 576 C CA . ALA A 1 72 ? 5.175 2.019 0.302 1.00 89.06 72 ALA A CA 1
ATOM 577 C C . ALA A 1 72 ? 6.628 2.482 0.058 1.00 89.06 72 ALA A C 1
ATOM 579 O O . ALA A 1 72 ? 7.341 1.906 -0.764 1.00 89.06 72 ALA A O 1
ATOM 580 N N . LEU A 1 73 ? 7.112 3.472 0.818 1.00 86.00 73 LEU A N 1
ATOM 581 C CA . LEU A 1 73 ? 8.487 3.981 0.725 1.00 86.00 73 LEU A CA 1
ATOM 582 C C . LEU A 1 73 ? 9.560 2.936 1.069 1.00 86.00 73 LEU A C 1
ATOM 584 O O . LEU A 1 73 ? 10.695 3.049 0.591 1.00 86.00 73 LEU A O 1
ATOM 588 N N . SER A 1 74 ? 9.227 1.940 1.890 1.00 86.56 74 SER A N 1
ATOM 589 C CA . SER A 1 74 ? 10.156 0.883 2.310 1.00 86.56 74 SER A CA 1
ATOM 590 C C . SER A 1 74 ? 10.511 -0.070 1.164 1.00 86.56 74 SER A C 1
ATOM 592 O O . SER A 1 74 ? 11.606 -0.628 1.149 1.00 86.56 74 SER A O 1
ATOM 594 N N . PHE A 1 75 ? 9.641 -0.168 0.158 1.00 86.75 75 PHE A N 1
ATOM 595 C CA . PHE A 1 75 ? 9.811 -1.010 -1.030 1.00 86.75 75 PHE A CA 1
ATOM 596 C C . PHE A 1 75 ? 10.372 -0.267 -2.233 1.00 86.75 75 PHE A C 1
ATOM 598 O O . PHE A 1 75 ? 10.704 -0.889 -3.241 1.00 86.75 75 PHE A O 1
ATOM 605 N N . LEU A 1 76 ? 10.497 1.059 -2.157 1.00 85.06 76 LEU A N 1
ATOM 606 C CA . LEU A 1 76 ? 11.116 1.812 -3.236 1.00 85.06 76 LEU A CA 1
ATOM 607 C C . LEU A 1 76 ? 12.600 1.462 -3.319 1.00 85.06 76 LEU A C 1
ATOM 609 O O . LEU A 1 76 ? 13.323 1.500 -2.320 1.00 85.06 76 LEU A O 1
ATOM 613 N N . THR A 1 77 ? 13.071 1.161 -4.526 1.00 79.69 77 THR A N 1
ATOM 614 C CA . THR A 1 77 ? 14.462 0.839 -4.855 1.00 79.69 77 THR A CA 1
ATOM 615 C C . THR A 1 77 ? 14.993 1.715 -5.995 1.00 79.69 77 THR A C 1
ATOM 617 O O . THR A 1 77 ? 14.333 2.660 -6.425 1.00 79.69 77 THR A O 1
ATOM 620 N N . GLY A 1 78 ? 16.247 1.500 -6.410 1.00 75.19 78 GLY A N 1
ATOM 621 C CA . GLY A 1 78 ? 16.823 2.135 -7.602 1.00 75.19 78 GLY A CA 1
ATOM 622 C C . GLY A 1 78 ? 16.679 3.662 -7.682 1.00 75.19 78 GLY A C 1
ATOM 623 O O . GLY A 1 78 ? 17.095 4.392 -6.780 1.00 75.19 78 GLY A O 1
ATOM 624 N N . ARG A 1 79 ? 16.116 4.151 -8.796 1.00 65.88 79 ARG A N 1
ATOM 625 C CA . ARG A 1 79 ? 15.914 5.589 -9.060 1.00 65.88 79 ARG A CA 1
ATOM 626 C C . ARG A 1 79 ? 14.820 6.187 -8.178 1.00 65.88 79 ARG A C 1
ATOM 628 O O . ARG A 1 79 ? 14.971 7.323 -7.733 1.00 65.88 79 ARG A O 1
ATOM 635 N N . SER A 1 80 ? 13.792 5.408 -7.852 1.00 67.31 80 SER A N 1
ATOM 636 C CA . SER A 1 80 ? 12.710 5.810 -6.948 1.00 67.31 80 SER A CA 1
ATOM 637 C C . SER A 1 80 ? 13.204 6.111 -5.519 1.00 67.31 80 SER A C 1
ATOM 639 O O . SER A 1 80 ? 12.754 7.064 -4.880 1.00 67.31 80 SER A O 1
ATOM 641 N N . LYS A 1 81 ? 14.260 5.423 -5.044 1.00 61.22 81 LYS A N 1
ATOM 642 C CA . LYS A 1 81 ? 14.949 5.772 -3.776 1.00 61.22 81 LYS A CA 1
ATOM 643 C C . LYS A 1 81 ? 15.524 7.188 -3.747 1.00 61.22 81 LYS A C 1
ATOM 645 O O . LYS A 1 81 ? 15.804 7.689 -2.661 1.00 61.22 81 LYS A O 1
ATOM 650 N N . ARG A 1 82 ? 15.760 7.832 -4.892 1.00 60.47 82 ARG A N 1
ATOM 651 C CA . ARG A 1 82 ? 16.338 9.180 -4.913 1.00 60.47 82 ARG A CA 1
ATOM 652 C C . ARG A 1 82 ? 15.314 10.220 -4.467 1.00 60.47 82 ARG A C 1
ATOM 654 O O . ARG A 1 82 ? 15.647 11.045 -3.626 1.00 60.47 82 ARG A O 1
ATOM 661 N N . TRP A 1 83 ? 14.062 10.096 -4.911 1.00 60.28 83 TRP A N 1
ATOM 662 C CA . TRP A 1 83 ? 12.953 10.951 -4.461 1.00 60.28 83 TRP A CA 1
ATOM 663 C C . TRP A 1 83 ? 12.745 10.851 -2.946 1.00 60.28 83 TRP A C 1
ATOM 665 O O . TRP A 1 83 ? 12.589 11.861 -2.266 1.00 60.28 83 TRP A O 1
ATOM 675 N N . ARG A 1 84 ? 12.895 9.636 -2.398 1.00 57.47 84 ARG A N 1
ATOM 676 C CA . ARG A 1 84 ? 12.867 9.350 -0.954 1.00 57.47 84 ARG A CA 1
ATOM 677 C C . ARG A 1 84 ? 13.840 10.211 -0.129 1.00 57.47 84 ARG A C 1
ATOM 679 O O . ARG A 1 84 ? 13.565 10.475 1.035 1.00 57.47 84 ARG A O 1
ATOM 686 N N . LEU A 1 85 ? 14.986 10.602 -0.695 1.00 54.03 85 LEU A N 1
ATOM 687 C CA . LEU A 1 85 ? 16.049 11.332 0.010 1.00 54.03 85 LEU A CA 1
ATOM 688 C C . LEU A 1 85 ? 16.028 12.843 -0.248 1.00 54.03 85 LEU A C 1
ATOM 690 O O . LEU A 1 85 ? 16.588 13.592 0.547 1.00 54.03 85 LEU A O 1
ATOM 694 N N . THR A 1 86 ? 15.416 13.294 -1.344 1.00 55.81 86 THR A N 1
ATOM 695 C CA . THR A 1 86 ? 15.456 14.705 -1.753 1.00 55.81 86 THR A CA 1
ATOM 696 C C . THR A 1 86 ? 14.365 15.553 -1.085 1.00 55.81 86 THR A C 1
ATOM 698 O O . THR A 1 86 ? 14.593 16.738 -0.875 1.00 55.81 86 THR A O 1
ATOM 701 N N . GLU A 1 87 ? 13.229 14.965 -0.680 1.00 53.59 87 GLU A N 1
ATOM 702 C CA . GLU A 1 87 ? 12.078 15.732 -0.154 1.00 53.59 87 GLU A CA 1
ATOM 703 C C . GLU A 1 87 ? 11.757 15.515 1.338 1.00 53.59 87 GLU A C 1
ATOM 705 O O . GLU A 1 87 ? 10.997 16.292 1.908 1.00 53.59 87 GLU A O 1
ATOM 710 N N . TRP A 1 88 ? 12.344 14.520 2.018 1.00 54.22 88 TRP A N 1
ATOM 711 C CA . TRP A 1 88 ? 12.012 14.224 3.426 1.00 54.22 88 TRP A CA 1
ATOM 712 C C . TRP A 1 88 ? 13.234 13.833 4.280 1.00 54.22 88 TRP A C 1
ATOM 714 O O . TRP A 1 88 ? 13.321 12.693 4.752 1.00 54.22 88 TRP A O 1
ATOM 724 N N . PRO A 1 89 ? 14.186 14.757 4.531 1.00 48.38 89 PRO A N 1
ATOM 725 C CA . PRO A 1 89 ? 15.482 14.432 5.140 1.00 48.38 89 PRO A CA 1
ATOM 726 C C . PRO A 1 89 ? 15.430 13.835 6.559 1.00 48.38 89 PRO A C 1
ATOM 728 O O . PRO A 1 89 ? 16.430 13.288 7.017 1.00 48.38 89 PRO A O 1
ATOM 731 N N . THR A 1 90 ? 14.290 13.878 7.258 1.00 53.00 90 THR A N 1
ATOM 732 C CA . THR A 1 90 ? 14.216 13.485 8.681 1.00 53.00 90 THR A CA 1
ATOM 733 C C . THR A 1 90 ? 13.315 12.272 8.965 1.00 53.00 90 THR A C 1
ATOM 735 O O . THR A 1 90 ? 13.411 11.687 10.043 1.00 53.00 90 THR A O 1
ATOM 738 N N . LEU A 1 91 ? 12.465 11.826 8.027 1.00 51.25 91 LEU A N 1
ATOM 739 C CA . LEU A 1 91 ? 11.521 10.722 8.298 1.00 51.25 91 LEU A CA 1
ATOM 740 C C . LEU A 1 91 ? 12.093 9.323 8.034 1.00 51.25 91 LEU A C 1
ATOM 742 O O . LEU A 1 91 ? 11.827 8.402 8.802 1.00 51.25 91 LEU A O 1
ATOM 746 N N . ILE A 1 92 ? 12.930 9.142 7.011 1.00 50.97 92 ILE A N 1
ATOM 747 C CA . ILE A 1 92 ? 13.454 7.813 6.628 1.00 50.97 92 ILE A CA 1
ATOM 748 C C . ILE A 1 92 ? 14.405 7.232 7.686 1.00 50.97 92 ILE A C 1
ATOM 750 O O . ILE A 1 92 ? 14.435 6.020 7.911 1.00 50.97 92 ILE A O 1
ATOM 754 N N . ILE A 1 93 ? 15.163 8.102 8.360 1.00 51.16 93 ILE A N 1
ATOM 755 C CA . ILE A 1 93 ? 16.062 7.714 9.456 1.00 51.16 93 ILE A CA 1
ATOM 756 C C . ILE A 1 93 ? 15.256 7.303 10.702 1.00 51.16 93 ILE A C 1
ATOM 758 O O . ILE A 1 93 ? 15.708 6.450 11.463 1.00 51.16 93 ILE A O 1
ATOM 76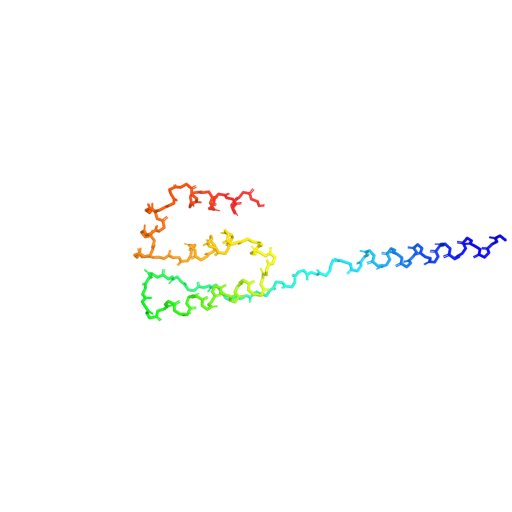2 N N . ASN A 1 94 ? 14.051 7.850 10.891 1.00 46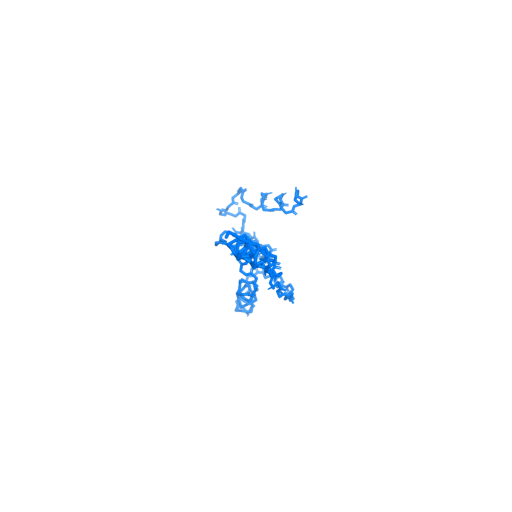.59 94 ASN A N 1
ATOM 763 C CA . ASN A 1 94 ? 13.216 7.562 12.059 1.00 46.59 94 ASN A CA 1
ATOM 764 C C . ASN A 1 94 ? 12.267 6.374 11.862 1.00 46.59 94 ASN A C 1
ATOM 766 O O . ASN A 1 94 ? 12.074 5.618 12.810 1.00 46.59 94 ASN A O 1
ATOM 770 N N . ILE A 1 95 ? 11.749 6.137 10.651 1.00 53.53 95 ILE A N 1
ATOM 771 C CA . ILE A 1 95 ? 10.891 4.971 10.375 1.00 53.53 95 ILE A CA 1
ATOM 772 C C . ILE A 1 95 ? 11.651 3.667 10.675 1.00 53.53 95 ILE A C 1
ATOM 774 O O . ILE A 1 95 ? 11.141 2.822 11.398 1.00 53.53 95 ILE A O 1
ATOM 778 N N . ASN A 1 96 ? 12.912 3.534 10.247 1.00 43.84 96 ASN A N 1
ATOM 779 C CA . ASN A 1 96 ? 13.707 2.330 10.541 1.00 43.84 96 ASN A CA 1
ATOM 780 C C . ASN A 1 96 ? 14.074 2.168 12.028 1.00 43.84 96 ASN A C 1
ATOM 782 O O . ASN A 1 96 ? 14.312 1.052 12.473 1.00 43.84 96 ASN A O 1
ATOM 786 N N . LYS A 1 97 ? 14.123 3.254 12.812 1.00 42.53 97 LYS A N 1
ATOM 787 C CA . LYS A 1 97 ? 14.406 3.180 14.255 1.00 42.53 97 LYS A CA 1
ATOM 788 C C . LYS A 1 97 ? 13.174 2.821 15.086 1.00 42.53 97 LYS A C 1
ATOM 790 O O . LYS A 1 97 ? 13.328 2.141 16.091 1.00 42.53 97 LYS A O 1
ATOM 795 N N . ALA A 1 98 ? 11.981 3.250 14.673 1.00 42.56 98 ALA A N 1
ATOM 796 C CA . ALA A 1 98 ? 10.743 2.973 15.401 1.00 42.56 98 ALA A CA 1
ATOM 797 C C . ALA A 1 98 ? 10.353 1.484 15.368 1.00 42.56 98 ALA A C 1
ATOM 799 O O . ALA A 1 98 ? 9.909 0.968 16.383 1.00 42.56 98 ALA A O 1
ATOM 800 N N . TYR A 1 99 ? 10.585 0.783 14.250 1.00 42.81 99 TYR A N 1
ATOM 801 C CA . TYR A 1 99 ? 10.263 -0.649 14.114 1.00 42.81 99 TYR A CA 1
ATOM 802 C C . TYR A 1 99 ? 11.328 -1.607 14.678 1.00 42.81 99 TYR A C 1
ATOM 804 O O . TYR A 1 99 ? 11.074 -2.801 14.776 1.00 42.81 99 TYR A O 1
ATOM 812 N N . LEU A 1 100 ? 12.524 -1.119 15.033 1.00 37.22 100 LEU A N 1
ATOM 813 C CA . LEU A 1 100 ? 13.605 -1.942 15.605 1.00 37.22 100 LEU A CA 1
ATOM 814 C C . LEU A 1 100 ? 13.744 -1.798 17.133 1.00 37.22 100 LEU A C 1
ATOM 816 O O . LEU A 1 100 ? 14.627 -2.422 17.718 1.00 37.22 100 LEU A O 1
ATOM 820 N N . LEU A 1 101 ? 12.920 -0.962 17.775 1.00 37.16 101 LEU A N 1
ATOM 821 C CA . LEU A 1 101 ? 12.983 -0.664 19.216 1.00 37.16 101 LEU A CA 1
ATOM 822 C C . LEU A 1 101 ? 11.654 -0.910 19.962 1.00 37.16 101 LEU A C 1
ATOM 824 O O . LEU A 1 101 ? 11.527 -0.501 21.116 1.00 37.16 101 LEU A O 1
ATOM 828 N N . SER A 1 102 ? 10.690 -1.586 19.334 1.00 38.06 102 SER A N 1
ATOM 829 C CA . SER A 1 102 ? 9.431 -2.062 19.935 1.00 38.06 102 SER A CA 1
ATOM 830 C C . SER A 1 102 ? 9.312 -3.567 19.768 1.00 38.06 102 SER A C 1
ATOM 832 O O . SER A 1 102 ? 8.945 -4.239 20.751 1.00 38.06 102 SER A O 1
#

Foldseek 3Di:
DVVVVVVVVVVVVVVVVVVVVPCPPLPQDDDDQAAQAAPDPVCVVVLVVSLVVNCVRRVVQVVDPVSSVLSSLVRHDHNSVVVVCPPPPPVVVVSVVVVVPD

Radius of gyration: 23.1 Å; chains: 1; bounding box: 53×30×65 Å

Sequence (102 aa):
MRGFVSGMQQLQDRLSRLEHVHSSPTRHTQLGHPESFDGTAEDCRSFITSCRFHFDFNPSEFPSEQSKVAFALSFLTGRSKRWRLTEWPTLIININKAYLLS

Organism: NCBI:txid183150